Protein AF-A0A2E7ZW14-F1 (afdb_monomer_lite)

Structure (mmCIF, N/CA/C/O backbone):
data_AF-A0A2E7ZW14-F1
#
_entry.id   AF-A0A2E7ZW14-F1
#
loop_
_atom_site.group_PDB
_atom_site.id
_atom_site.type_symbol
_atom_site.label_atom_id
_atom_site.label_alt_id
_atom_site.label_comp_id
_atom_site.label_asym_id
_atom_site.label_entity_id
_atom_site.label_seq_id
_atom_site.pdbx_PDB_ins_code
_atom_site.Cartn_x
_atom_site.Cartn_y
_atom_site.Cartn_z
_atom_site.occupancy
_atom_site.B_iso_or_equiv
_atom_site.auth_seq_id
_atom_site.auth_comp_id
_atom_site.auth_asym_id
_atom_site.auth_atom_id
_atom_site.pdbx_PDB_model_num
ATOM 1 N N . MET A 1 1 ? -7.828 -1.174 16.925 1.00 95.94 1 MET A N 1
ATOM 2 C CA . MET A 1 1 ? -8.216 -1.015 15.511 1.00 95.94 1 MET A CA 1
ATOM 3 C C . MET A 1 1 ? -7.460 -2.059 14.719 1.00 95.94 1 MET A C 1
ATOM 5 O O . MET A 1 1 ? -6.343 -2.365 15.112 1.00 95.94 1 MET A O 1
ATOM 9 N N . LYS A 1 2 ? -8.050 -2.651 13.684 1.00 98.44 2 LYS A N 1
ATOM 10 C CA . LYS A 1 2 ? -7.385 -3.661 12.851 1.00 98.44 2 LYS A CA 1
ATOM 11 C C . LYS A 1 2 ? -7.611 -3.393 11.379 1.00 98.44 2 LYS A C 1
ATOM 13 O O . LYS A 1 2 ? -8.727 -3.047 11.006 1.00 98.44 2 LYS A O 1
ATOM 18 N N . VAL A 1 3 ? -6.589 -3.611 10.558 1.00 98.62 3 VAL A N 1
ATOM 19 C CA . VAL A 1 3 ? -6.728 -3.631 9.097 1.00 98.62 3 VAL A CA 1
ATOM 20 C C . VAL A 1 3 ? -7.591 -4.823 8.690 1.00 98.62 3 VAL A C 1
ATOM 22 O O . VAL A 1 3 ? -7.335 -5.951 9.114 1.00 98.62 3 VAL A O 1
ATOM 25 N N . THR A 1 4 ? -8.605 -4.580 7.870 1.00 98.69 4 THR A N 1
ATOM 26 C CA . THR A 1 4 ? -9.520 -5.606 7.350 1.00 98.69 4 THR A CA 1
ATOM 27 C C . THR A 1 4 ? -9.253 -5.909 5.885 1.00 98.69 4 THR A C 1
ATOM 29 O O . THR A 1 4 ? -9.256 -7.076 5.502 1.00 98.69 4 THR A O 1
ATOM 32 N N . THR A 1 5 ? -8.960 -4.878 5.092 1.00 98.56 5 THR A N 1
ATOM 33 C CA . THR A 1 5 ? -8.762 -5.002 3.647 1.00 98.56 5 THR A CA 1
ATOM 34 C C . THR A 1 5 ? -7.654 -4.065 3.183 1.00 98.56 5 THR A C 1
ATOM 36 O O . THR A 1 5 ? -7.562 -2.927 3.643 1.00 98.56 5 THR A O 1
ATOM 39 N N . VAL A 1 6 ? -6.845 -4.529 2.231 1.00 98.50 6 VAL A N 1
ATOM 40 C CA . VAL A 1 6 ? -5.913 -3.706 1.452 1.00 98.50 6 VAL A CA 1
ATOM 41 C C . VAL A 1 6 ? -6.257 -3.924 -0.017 1.00 98.50 6 VAL A C 1
ATOM 43 O O . VAL A 1 6 ? -6.313 -5.061 -0.476 1.00 98.50 6 VAL A O 1
ATOM 46 N N . THR A 1 7 ? -6.569 -2.867 -0.761 1.00 97.56 7 THR A N 1
ATOM 47 C CA . THR A 1 7 ? -7.004 -2.976 -2.163 1.00 97.56 7 THR A CA 1
ATOM 48 C C . THR A 1 7 ? -6.304 -1.943 -3.022 1.00 97.56 7 THR A C 1
ATOM 50 O O . THR A 1 7 ? -6.275 -0.764 -2.679 1.00 97.56 7 THR A O 1
ATOM 53 N N . THR A 1 8 ? -5.793 -2.360 -4.179 1.00 95.69 8 THR A N 1
ATOM 54 C CA . THR A 1 8 ? -5.298 -1.423 -5.188 1.00 95.69 8 THR A CA 1
ATOM 55 C C . THR A 1 8 ? -6.440 -0.962 -6.090 1.00 95.69 8 THR A C 1
ATOM 57 O O . THR A 1 8 ? -7.072 -1.769 -6.771 1.00 95.69 8 THR A O 1
ATOM 60 N N . LEU A 1 9 ? -6.683 0.343 -6.117 1.00 94.31 9 LEU A N 1
ATOM 61 C CA . LEU A 1 9 ? -7.639 1.008 -6.996 1.00 94.31 9 LEU A CA 1
ATOM 62 C C . LEU A 1 9 ? -6.892 1.623 -8.181 1.00 94.31 9 LEU A C 1
ATOM 64 O O . LEU A 1 9 ? -5.800 2.160 -8.013 1.00 94.31 9 LEU A O 1
ATOM 68 N N . SER A 1 10 ? -7.489 1.576 -9.368 1.00 90.69 10 SER A N 1
ATOM 69 C CA . SER A 1 10 ? -6.931 2.194 -10.575 1.00 90.69 10 SER A CA 1
ATOM 70 C C . SER A 1 10 ? -7.917 3.210 -11.139 1.00 90.69 10 SER A C 1
ATOM 72 O O . SER A 1 10 ? -9.102 2.913 -11.282 1.00 90.69 10 SER A O 1
ATOM 74 N N . ALA A 1 11 ? -7.415 4.400 -11.457 1.00 90.19 11 ALA A N 1
ATOM 75 C CA . ALA A 1 11 ? -8.152 5.501 -12.060 1.00 90.19 11 ALA A CA 1
ATOM 76 C C . ALA A 1 11 ? -7.336 6.048 -13.238 1.00 90.19 11 ALA A C 1
ATOM 78 O O . ALA A 1 11 ? -6.435 6.870 -13.060 1.00 90.19 11 ALA A O 1
ATOM 79 N N . ASP A 1 12 ? -7.646 5.563 -14.444 1.00 87.06 12 ASP A N 1
ATOM 80 C CA . ASP A 1 12 ? -6.850 5.819 -15.651 1.00 87.06 12 ASP A CA 1
ATOM 81 C C . ASP A 1 12 ? -5.369 5.437 -15.425 1.00 87.06 12 ASP A C 1
ATOM 83 O O . ASP A 1 12 ? -5.076 4.277 -15.134 1.00 87.06 12 ASP A O 1
ATOM 87 N N . ARG A 1 13 ? -4.437 6.393 -15.509 1.00 84.75 13 ARG A N 1
ATOM 88 C CA . ARG A 1 13 ? -2.999 6.179 -15.268 1.00 84.75 13 ARG A CA 1
ATOM 89 C C . ARG A 1 13 ? -2.581 6.233 -13.798 1.00 84.75 13 ARG A C 1
ATOM 91 O O . ARG A 1 13 ? -1.427 5.938 -13.492 1.00 84.75 13 ARG A O 1
ATOM 98 N N . PHE A 1 14 ? -3.476 6.654 -12.906 1.00 88.75 14 PHE A N 1
ATOM 99 C CA . PHE A 1 14 ? -3.194 6.768 -11.478 1.00 88.75 14 PHE A CA 1
ATOM 100 C C . PHE A 1 14 ? -3.637 5.512 -10.743 1.00 88.75 14 PHE A C 1
ATOM 102 O O . PHE A 1 14 ? -4.643 4.885 -11.081 1.00 88.75 14 PHE A O 1
ATOM 109 N N . ASN A 1 15 ? -2.883 5.149 -9.713 1.00 92.88 15 ASN A N 1
ATOM 110 C CA . ASN A 1 15 ? -3.174 3.990 -8.890 1.00 92.88 15 ASN A CA 1
ATOM 111 C C . ASN A 1 15 ? -3.092 4.387 -7.423 1.00 92.88 15 ASN A C 1
ATOM 113 O O . ASN A 1 15 ? -2.289 5.237 -7.048 1.00 92.88 15 ASN A O 1
ATOM 117 N N . TYR A 1 16 ? -3.922 3.761 -6.602 1.00 95.81 16 TYR A N 1
ATOM 118 C CA . TYR A 1 16 ? -4.038 4.057 -5.182 1.00 95.81 16 TYR A CA 1
ATOM 119 C C . TYR A 1 16 ? -4.108 2.760 -4.390 1.00 95.81 16 TYR A C 1
ATOM 121 O O . TYR A 1 16 ? -4.622 1.756 -4.883 1.00 95.81 16 TYR A O 1
ATOM 129 N N . VAL A 1 17 ? -3.636 2.782 -3.153 1.00 98.00 17 VAL A N 1
ATOM 130 C CA . VAL A 1 17 ? -3.846 1.720 -2.173 1.00 98.00 17 VAL A CA 1
ATOM 131 C C . VAL A 1 17 ? -4.859 2.225 -1.166 1.00 98.00 17 VAL A C 1
ATOM 133 O O . VAL A 1 17 ? -4.645 3.245 -0.523 1.00 98.00 17 VAL A O 1
ATOM 136 N N . LYS A 1 18 ? -5.976 1.513 -1.043 1.00 98.31 18 LYS A N 1
ATOM 137 C CA . LYS A 1 18 ? -6.997 1.755 -0.029 1.00 98.31 18 LYS A CA 1
ATOM 138 C C . LYS A 1 18 ? -6.833 0.730 1.088 1.00 98.31 18 LYS A C 1
ATOM 140 O O . LYS A 1 18 ? -6.854 -0.471 0.812 1.00 98.31 18 LYS A O 1
ATOM 145 N N . ILE A 1 19 ? -6.709 1.202 2.325 1.00 98.56 19 ILE A N 1
ATOM 146 C CA . ILE A 1 19 ? -6.631 0.375 3.534 1.00 98.56 19 ILE A CA 1
ATOM 147 C C . ILE A 1 19 ? -7.881 0.632 4.371 1.00 98.56 19 ILE A C 1
ATOM 149 O O . ILE A 1 19 ? -8.152 1.770 4.744 1.00 98.56 19 ILE A O 1
ATOM 153 N N . GLU A 1 20 ? -8.637 -0.417 4.675 1.00 98.62 20 GLU A N 1
ATOM 154 C CA . GLU A 1 20 ? -9.860 -0.345 5.480 1.00 98.62 20 GLU A CA 1
ATOM 155 C C . GLU A 1 20 ? -9.633 -0.989 6.848 1.00 98.62 20 GLU A C 1
ATOM 157 O O . GLU A 1 20 ? -8.809 -1.896 6.996 1.00 98.62 20 GLU A O 1
ATOM 162 N N . THR A 1 21 ? -10.361 -0.510 7.859 1.00 98.75 21 THR A N 1
ATOM 163 C CA . THR A 1 21 ? -10.247 -0.999 9.237 1.00 98.75 21 THR A CA 1
ATOM 164 C C . THR A 1 21 ? -11.571 -1.502 9.801 1.00 98.75 21 THR A C 1
ATOM 166 O O . THR A 1 21 ? -12.652 -1.154 9.327 1.00 98.75 21 THR A O 1
ATOM 169 N N . ASP A 1 22 ? -11.489 -2.279 10.881 1.00 98.56 22 ASP A N 1
ATOM 170 C CA . ASP A 1 22 ? -12.640 -2.782 11.640 1.00 98.56 22 ASP A CA 1
ATOM 171 C C . ASP A 1 22 ? -13.469 -1.684 12.333 1.00 98.56 22 ASP A C 1
ATOM 173 O O . ASP A 1 22 ? -14.583 -1.947 12.777 1.00 98.56 22 ASP A O 1
ATOM 177 N N . GLN A 1 23 ? -12.953 -0.453 12.400 1.00 98.38 23 GLN A N 1
ATOM 178 C CA . GLN A 1 23 ? -13.657 0.726 12.915 1.00 98.38 23 GLN A CA 1
ATOM 179 C C . GLN A 1 23 ? -14.295 1.580 11.804 1.00 98.38 23 GLN A C 1
ATOM 181 O O . GLN A 1 23 ? -14.801 2.664 12.082 1.00 98.38 23 GLN A O 1
ATOM 186 N N . GLY A 1 24 ? -14.245 1.142 10.541 1.00 97.75 24 GLY A N 1
ATOM 187 C CA . GLY A 1 24 ? -14.771 1.906 9.403 1.00 97.75 24 GLY A CA 1
ATOM 188 C C . GLY A 1 24 ? -13.894 3.086 8.963 1.00 97.75 24 GLY A C 1
ATOM 189 O O . GLY A 1 24 ? -14.307 3.869 8.110 1.00 97.75 24 GLY A O 1
ATOM 190 N N . ILE A 1 25 ? -12.680 3.221 9.511 1.00 98.31 25 ILE A N 1
ATOM 191 C CA . ILE A 1 25 ? -11.693 4.218 9.074 1.00 98.31 25 ILE A CA 1
ATOM 192 C C . ILE A 1 25 ? -10.975 3.689 7.834 1.00 98.31 25 ILE A C 1
ATOM 194 O O . ILE A 1 25 ? -10.605 2.512 7.791 1.00 98.31 25 ILE A O 1
ATOM 198 N N . THR A 1 26 ? -10.775 4.566 6.849 1.00 98.31 26 THR A N 1
ATOM 199 C CA . THR A 1 26 ? -10.108 4.258 5.581 1.00 98.31 26 THR A CA 1
ATOM 200 C C . THR A 1 26 ? -8.918 5.189 5.368 1.00 98.31 26 THR A C 1
ATOM 202 O O . THR A 1 26 ? -9.070 6.403 5.486 1.00 98.31 26 THR A O 1
ATOM 205 N N . GLY A 1 27 ? -7.761 4.620 5.032 1.00 97.81 27 GLY A N 1
ATOM 206 C CA . GLY A 1 27 ? -6.584 5.339 4.541 1.00 97.81 27 GLY A CA 1
ATOM 207 C C . GLY A 1 27 ? -6.414 5.139 3.035 1.00 97.81 27 GLY A C 1
ATOM 208 O O . GLY A 1 27 ? -6.818 4.100 2.500 1.00 97.81 27 GLY A O 1
ATOM 209 N N . VAL A 1 28 ? -5.854 6.136 2.348 1.00 98.19 28 VAL A N 1
ATOM 210 C CA . VAL A 1 28 ? -5.581 6.072 0.908 1.00 98.19 28 VAL A CA 1
ATOM 211 C C . VAL A 1 28 ? -4.214 6.678 0.612 1.00 98.19 28 VAL A C 1
ATOM 213 O O . VAL A 1 28 ? -4.023 7.870 0.835 1.00 98.19 28 VAL A O 1
ATOM 216 N N . GLY A 1 29 ? -3.328 5.879 0.020 1.00 97.62 29 GLY A N 1
ATOM 217 C CA . GLY A 1 29 ? -2.027 6.323 -0.478 1.00 97.62 29 GLY A CA 1
ATOM 218 C C . GLY A 1 29 ? -1.893 6.140 -1.990 1.00 97.62 29 GLY A C 1
ATOM 219 O O . GLY A 1 29 ? -2.549 5.290 -2.597 1.00 97.62 29 GLY A O 1
ATOM 220 N N . GLU A 1 30 ? -1.064 6.960 -2.633 1.00 95.62 30 GLU A N 1
ATOM 221 C CA . GLU A 1 30 ? -0.807 6.875 -4.076 1.00 95.62 30 GLU A CA 1
ATOM 222 C C . GLU A 1 30 ? 0.237 5.794 -4.393 1.00 95.62 30 GLU A C 1
ATOM 224 O O . GLU A 1 30 ? 1.301 5.734 -3.780 1.00 95.62 30 GLU A O 1
ATOM 229 N N . LEU A 1 31 ? -0.046 4.962 -5.397 1.00 94.69 31 LEU A N 1
ATOM 230 C CA . LEU A 1 31 ? 0.840 3.908 -5.881 1.00 94.69 31 LEU A CA 1
ATOM 231 C C . LEU A 1 31 ? 1.481 4.307 -7.212 1.00 94.69 31 LEU A C 1
ATOM 233 O O . LEU A 1 31 ? 0.883 4.158 -8.282 1.00 94.69 31 LEU A O 1
ATOM 237 N N . HIS A 1 32 ? 2.736 4.747 -7.161 1.00 91.50 32 HIS A N 1
ATOM 238 C CA . HIS A 1 32 ? 3.509 5.004 -8.371 1.00 91.50 32 HIS A CA 1
ATOM 239 C C . HIS A 1 32 ? 3.805 3.677 -9.108 1.00 91.50 32 HIS A C 1
ATOM 241 O O . HIS A 1 32 ? 4.287 2.712 -8.516 1.00 91.50 32 HIS A O 1
ATOM 247 N N . PRO A 1 33 ? 3.609 3.581 -10.432 1.00 86.44 33 PRO A N 1
ATOM 248 C CA . PRO A 1 33 ? 3.846 2.348 -11.186 1.00 86.44 33 PRO A CA 1
ATOM 249 C C . PRO A 1 33 ? 5.336 1.982 -11.350 1.00 86.44 33 PRO A C 1
ATOM 251 O O . PRO A 1 33 ? 5.630 1.125 -12.162 1.00 86.44 33 PRO A O 1
ATOM 254 N N . ALA A 1 34 ? 6.251 2.610 -10.597 1.00 83.50 34 ALA A N 1
ATOM 255 C CA . ALA A 1 34 ? 7.722 2.540 -10.639 1.00 83.50 34 ALA A CA 1
ATOM 256 C C . ALA A 1 34 ? 8.377 2.008 -11.939 1.00 83.50 34 ALA A C 1
ATOM 258 O O . ALA A 1 34 ? 8.892 2.807 -12.719 1.00 83.50 34 ALA A O 1
ATOM 259 N N . SER A 1 35 ? 8.389 0.690 -12.167 1.00 78.94 35 SER A N 1
ATOM 260 C CA . SER A 1 35 ? 8.949 0.033 -13.365 1.00 78.94 35 SER A CA 1
ATOM 261 C C . SER A 1 35 ? 8.101 0.148 -14.642 1.00 78.94 35 SER A C 1
ATOM 263 O O . SER A 1 35 ? 8.602 -0.035 -15.750 1.00 78.94 35 SER A O 1
ATOM 265 N N . GLY A 1 36 ? 6.815 0.455 -14.520 1.00 66.31 36 GLY A N 1
ATOM 266 C CA . GLY A 1 36 ? 5.863 0.596 -15.610 1.00 66.31 36 GLY A CA 1
ATOM 267 C C . GLY A 1 36 ? 5.873 2.005 -16.185 1.00 66.31 36 GLY A C 1
ATOM 268 O O . GLY A 1 36 ? 4.986 2.803 -15.889 1.00 66.31 36 GLY A O 1
ATOM 269 N N . THR A 1 37 ? 6.824 2.307 -17.072 1.00 60.12 37 THR A N 1
ATOM 270 C CA . THR A 1 37 ? 6.901 3.582 -17.822 1.00 60.12 37 THR A CA 1
ATOM 271 C C . THR A 1 37 ? 5.601 3.921 -18.588 1.00 60.12 37 THR A C 1
ATOM 273 O O . THR A 1 37 ? 5.408 5.061 -18.993 1.00 60.12 37 THR A O 1
ATOM 276 N N . GLY A 1 38 ? 4.683 2.954 -18.755 1.00 61.41 38 GLY A N 1
ATOM 277 C CA . GLY A 1 38 ? 3.348 3.108 -19.354 1.00 61.41 38 GLY A CA 1
ATOM 278 C C . GLY A 1 38 ? 2.164 3.147 -18.372 1.00 61.41 38 GLY A C 1
ATOM 279 O O . GLY A 1 38 ? 1.040 2.885 -18.787 1.00 61.41 38 GLY A O 1
ATOM 280 N N . GLY A 1 39 ? 2.376 3.403 -17.077 1.00 62.97 39 GLY A N 1
ATOM 281 C CA . GLY A 1 39 ? 1.282 3.570 -16.104 1.00 62.97 39 GLY A CA 1
ATOM 282 C C . GLY A 1 39 ? 0.696 2.272 -15.531 1.00 62.97 39 GLY A C 1
ATOM 283 O O . GLY A 1 39 ? -0.181 2.320 -14.673 1.00 62.97 39 GLY A O 1
ATOM 284 N N . THR A 1 40 ? 1.175 1.103 -15.972 1.00 74.00 40 THR A N 1
ATOM 285 C CA . THR A 1 40 ? 0.687 -0.197 -15.486 1.00 74.00 40 THR A CA 1
ATOM 286 C C . THR A 1 40 ? 1.403 -0.582 -14.185 1.00 74.00 40 THR A C 1
ATOM 288 O O . THR A 1 40 ? 2.601 -0.861 -14.224 1.00 74.00 40 THR A O 1
ATOM 291 N N . PRO A 1 41 ? 0.713 -0.659 -13.032 1.00 82.62 41 PRO A N 1
ATOM 292 C CA . PRO A 1 41 ? 1.343 -0.890 -11.733 1.00 82.62 41 PRO A CA 1
ATOM 293 C C . PRO A 1 41 ? 1.519 -2.389 -11.441 1.00 82.62 41 PRO A C 1
ATOM 295 O O . PRO A 1 41 ? 1.317 -2.802 -10.306 1.00 82.62 41 PRO A O 1
ATOM 298 N N . PHE A 1 42 ? 1.826 -3.232 -12.432 1.00 89.00 42 PHE A N 1
ATOM 299 C CA . PHE A 1 42 ? 1.794 -4.691 -12.242 1.00 89.00 42 PHE A CA 1
ATOM 300 C C . PHE A 1 42 ? 2.730 -5.146 -11.111 1.00 89.00 42 PHE A C 1
ATOM 302 O O . PHE A 1 42 ? 2.297 -5.822 -10.180 1.00 89.00 42 PHE A O 1
ATOM 309 N N . VAL A 1 43 ? 3.994 -4.714 -11.156 1.00 91.50 43 VAL A N 1
ATOM 310 C CA . VAL A 1 43 ? 4.993 -5.088 -10.145 1.00 91.50 43 VAL A CA 1
ATOM 311 C C . VAL A 1 43 ? 4.726 -4.397 -8.797 1.00 91.50 43 VAL A C 1
ATOM 313 O O . VAL A 1 43 ? 4.692 -5.100 -7.786 1.00 91.50 43 VAL A O 1
ATOM 316 N N . PRO A 1 44 ? 4.446 -3.076 -8.728 1.00 93.12 44 PRO A N 1
ATOM 317 C CA . PRO A 1 44 ? 4.096 -2.436 -7.458 1.00 93.12 44 PRO A CA 1
ATOM 318 C C . PRO A 1 44 ? 2.828 -3.008 -6.813 1.00 93.12 44 PRO A C 1
ATOM 320 O O . PRO A 1 44 ? 2.788 -3.166 -5.597 1.00 93.12 44 PRO A O 1
ATOM 323 N N . ARG A 1 45 ? 1.807 -3.377 -7.601 1.00 94.19 45 ARG A N 1
ATOM 324 C CA . ARG A 1 45 ? 0.583 -4.020 -7.093 1.00 94.19 45 ARG A CA 1
ATOM 325 C C . ARG A 1 45 ? 0.892 -5.364 -6.440 1.00 94.19 45 ARG A C 1
ATOM 327 O O . ARG A 1 45 ? 0.419 -5.602 -5.335 1.00 94.19 45 ARG A O 1
ATOM 334 N N . ALA A 1 46 ? 1.729 -6.195 -7.062 1.00 94.12 46 ALA A N 1
ATOM 335 C CA . ALA A 1 46 ? 2.177 -7.445 -6.447 1.00 94.12 46 ALA A CA 1
ATOM 336 C C . ALA A 1 46 ? 2.926 -7.194 -5.122 1.00 94.12 46 ALA A C 1
ATOM 338 O O . ALA A 1 46 ? 2.770 -7.945 -4.162 1.00 94.12 46 ALA A O 1
ATOM 339 N N . GLY A 1 47 ? 3.691 -6.099 -5.035 1.00 94.88 47 GLY A N 1
ATOM 340 C CA . GLY A 1 47 ? 4.311 -5.658 -3.784 1.00 94.88 47 GLY A CA 1
ATOM 341 C C . GLY A 1 47 ? 3.293 -5.289 -2.698 1.00 94.88 47 GLY A C 1
ATOM 342 O O . GLY A 1 47 ? 3.473 -5.664 -1.541 1.00 94.88 47 GLY A O 1
ATOM 343 N N . VAL A 1 48 ? 2.205 -4.602 -3.062 1.00 96.94 48 VAL A N 1
ATOM 344 C CA . VAL A 1 48 ? 1.101 -4.281 -2.139 1.00 96.94 48 VAL A CA 1
ATOM 345 C C . VAL A 1 48 ? 0.404 -5.555 -1.659 1.00 96.94 48 VAL A C 1
ATOM 347 O O . VAL A 1 48 ? 0.170 -5.698 -0.461 1.00 96.94 48 VAL A O 1
ATOM 350 N N . GLU A 1 49 ? 0.117 -6.492 -2.564 1.00 96.19 49 GLU A N 1
ATOM 351 C CA . GLU A 1 49 ? -0.488 -7.789 -2.234 1.00 96.19 49 GLU A CA 1
ATOM 352 C C . GLU A 1 49 ? 0.395 -8.578 -1.257 1.00 96.19 49 GLU A C 1
ATOM 354 O O . GLU A 1 49 ? -0.086 -9.003 -0.207 1.00 96.19 49 GLU A O 1
ATOM 359 N N . TYR A 1 50 ? 1.701 -8.662 -1.516 1.00 95.25 50 TYR A N 1
ATOM 360 C CA . TYR A 1 50 ? 2.656 -9.308 -0.610 1.00 95.25 50 TYR A CA 1
ATOM 361 C C . TYR A 1 50 ? 2.673 -8.668 0.788 1.00 95.25 50 TYR A C 1
ATOM 363 O O . TYR A 1 50 ? 2.654 -9.357 1.807 1.00 95.25 50 TYR A O 1
ATOM 371 N N . CYS A 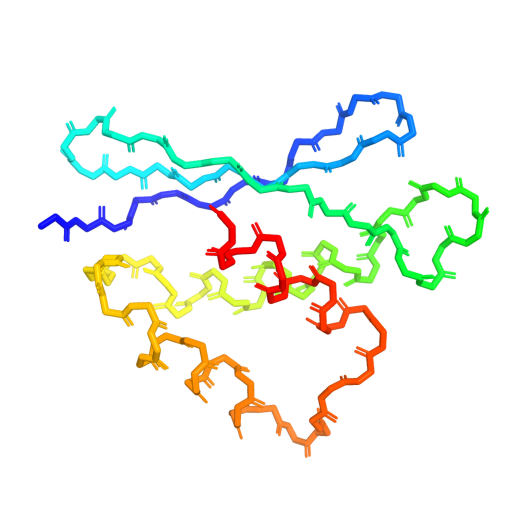1 51 ? 2.673 -7.335 0.862 1.00 96.75 51 CYS A N 1
ATOM 372 C CA . CYS A 1 51 ? 2.604 -6.614 2.133 1.00 96.75 51 CYS A CA 1
ATOM 373 C C . CYS A 1 51 ? 1.261 -6.825 2.859 1.00 96.75 51 CYS A C 1
ATOM 375 O O . CYS A 1 51 ? 1.223 -6.866 4.094 1.00 96.75 51 CYS A O 1
ATOM 377 N N . SER A 1 52 ? 0.164 -6.988 2.112 1.00 97.38 52 SER A N 1
ATOM 378 C CA . SER A 1 52 ? -1.177 -7.172 2.674 1.00 97.38 52 SER A CA 1
ATOM 379 C C . SER A 1 52 ? -1.320 -8.462 3.483 1.00 97.38 52 SER A C 1
ATOM 381 O O . SER A 1 52 ? -2.003 -8.449 4.508 1.00 97.38 52 SER A O 1
ATOM 383 N N . GLU A 1 53 ? -0.605 -9.531 3.105 1.00 96.44 53 GLU A N 1
ATOM 384 C CA . GLU A 1 53 ? -0.584 -10.804 3.841 1.00 96.44 53 GLU A CA 1
ATOM 385 C C . GLU A 1 53 ? -0.170 -10.621 5.307 1.00 96.44 53 GLU A C 1
ATOM 387 O O . GLU A 1 53 ? -0.642 -11.332 6.194 1.00 96.44 53 GLU A O 1
ATOM 392 N N . TYR A 1 54 ? 0.714 -9.654 5.568 1.00 97.31 54 TYR A N 1
ATOM 393 C CA . TYR A 1 54 ? 1.146 -9.307 6.914 1.00 97.31 54 TYR A CA 1
ATOM 394 C C . TYR A 1 54 ? 0.209 -8.303 7.596 1.00 97.31 54 TYR A C 1
ATOM 396 O O . TYR A 1 54 ? -0.061 -8.450 8.790 1.00 97.31 54 TYR A O 1
ATOM 404 N N . LEU A 1 55 ? -0.241 -7.272 6.871 1.00 98.06 55 LEU A N 1
ATOM 405 C CA . LEU A 1 55 ? -0.988 -6.145 7.440 1.00 98.06 55 LEU A CA 1
ATOM 406 C C . LEU A 1 55 ? -2.395 -6.517 7.899 1.00 98.06 55 LEU A C 1
ATOM 408 O O . LEU A 1 55 ? -2.864 -5.962 8.892 1.00 98.06 55 LEU A O 1
ATOM 412 N N . ILE A 1 56 ? -3.075 -7.434 7.206 1.00 98.56 56 ILE A N 1
ATOM 413 C CA . ILE A 1 56 ? -4.439 -7.830 7.568 1.00 98.56 56 ILE A CA 1
ATOM 414 C C 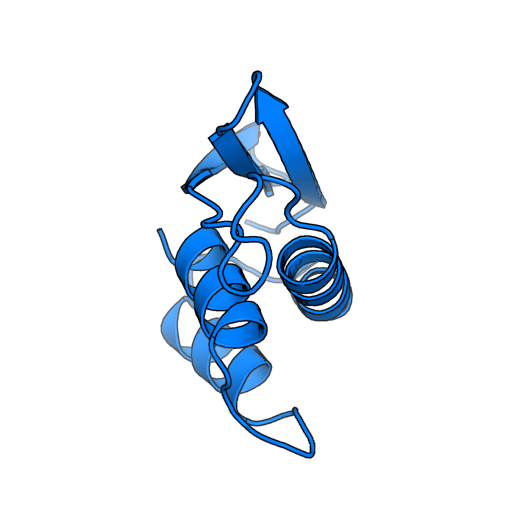. ILE A 1 56 ? -4.457 -8.380 9.004 1.00 98.56 56 ILE A C 1
ATOM 416 O O . ILE A 1 56 ? -3.679 -9.252 9.385 1.00 98.56 56 ILE A O 1
ATOM 420 N N . GLY A 1 57 ? -5.356 -7.840 9.827 1.00 98.50 57 GLY A N 1
ATOM 421 C CA . GLY A 1 57 ? -5.490 -8.168 11.245 1.00 98.50 57 GLY A CA 1
AT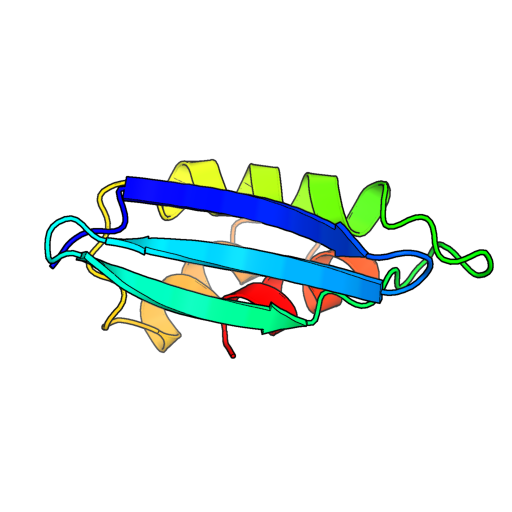OM 422 C C . GLY A 1 57 ? -4.537 -7.421 12.187 1.00 98.50 57 GLY A C 1
ATOM 423 O O . GLY A 1 57 ? -4.699 -7.547 13.405 1.00 98.50 57 GLY A O 1
ATOM 424 N N . GLN A 1 58 ? -3.587 -6.633 11.668 1.00 98.56 58 GLN A N 1
ATOM 425 C CA . GLN A 1 58 ? -2.682 -5.802 12.471 1.00 98.56 58 GLN A CA 1
ATOM 426 C C . GLN A 1 58 ? -3.322 -4.471 12.865 1.00 98.56 58 GLN A C 1
ATOM 428 O O . GLN A 1 58 ? -4.211 -3.974 12.176 1.00 98.56 58 GLN A O 1
ATOM 433 N N . ASP A 1 59 ? -2.837 -3.879 13.959 1.00 98.31 59 ASP A N 1
ATOM 434 C CA . ASP A 1 59 ? -3.213 -2.525 14.371 1.00 98.31 59 ASP A CA 1
ATOM 435 C C . ASP A 1 59 ? -2.399 -1.468 13.610 1.00 98.31 59 ASP A C 1
ATOM 437 O O . ASP A 1 59 ? -1.221 -1.299 13.942 1.00 98.31 59 ASP A O 1
ATOM 441 N N . PRO A 1 60 ? -3.007 -0.735 12.652 1.00 97.88 60 PRO A N 1
ATOM 442 C CA . PRO A 1 60 ? -2.289 0.098 11.683 1.00 97.88 60 PRO A CA 1
ATOM 443 C C . PRO A 1 60 ? -1.543 1.284 12.305 1.00 97.88 60 PRO A C 1
ATOM 445 O O . PRO A 1 60 ? -0.696 1.879 11.647 1.00 97.88 60 PRO A O 1
ATOM 448 N N . LEU A 1 61 ? -1.811 1.629 13.571 1.00 97.38 61 LEU A N 1
ATOM 449 C CA . LEU A 1 61 ? -1.140 2.745 14.246 1.00 97.38 61 LEU A CA 1
ATOM 450 C C . LEU A 1 61 ? 0.337 2.464 14.571 1.00 97.38 61 LEU A C 1
ATOM 452 O O . LEU A 1 61 ? 1.070 3.381 14.936 1.00 97.38 61 LEU A O 1
ATOM 456 N N . HIS A 1 62 ? 0.812 1.227 14.404 1.00 97.81 62 HIS A N 1
ATOM 457 C CA . HIS A 1 62 ? 2.222 0.875 14.580 1.00 97.81 62 HIS A CA 1
ATOM 458 C C . HIS A 1 62 ? 3.025 1.041 13.276 1.00 97.81 62 HIS A C 1
ATOM 460 O O . HIS A 1 62 ? 3.752 0.126 12.883 1.00 97.81 62 HIS A O 1
ATOM 466 N N . ILE A 1 63 ? 2.907 2.201 12.620 1.00 97.44 63 ILE A N 1
ATOM 467 C CA . ILE A 1 63 ? 3.427 2.485 11.265 1.00 97.44 63 ILE A CA 1
ATOM 468 C C . ILE A 1 63 ? 4.879 2.012 11.097 1.00 97.44 63 ILE A C 1
ATOM 470 O O . ILE A 1 63 ? 5.153 1.125 10.292 1.00 97.44 63 ILE A O 1
ATOM 474 N N . GLU A 1 64 ? 5.795 2.482 11.947 1.00 98.25 64 GLU A N 1
ATOM 475 C CA . GLU A 1 64 ? 7.219 2.118 11.876 1.00 98.25 64 GLU A CA 1
ATOM 476 C C . GLU A 1 64 ? 7.474 0.615 12.034 1.00 98.25 64 GLU A C 1
ATOM 478 O O . GLU A 1 64 ? 8.326 0.028 11.365 1.00 98.25 64 GLU A O 1
ATOM 483 N N . ARG A 1 65 ? 6.714 -0.058 12.904 1.00 98.00 65 ARG A N 1
ATOM 484 C CA . ARG A 1 65 ? 6.833 -1.511 13.077 1.00 98.00 65 ARG A CA 1
ATOM 485 C C . ARG A 1 65 ? 6.427 -2.231 11.797 1.00 98.00 65 ARG A C 1
ATOM 487 O O . ARG A 1 65 ? 7.097 -3.190 11.406 1.00 98.00 65 ARG A O 1
ATOM 494 N N . HIS A 1 66 ? 5.340 -1.792 11.170 1.00 98.06 66 HIS A N 1
ATOM 495 C CA . HIS A 1 66 ? 4.871 -2.373 9.922 1.00 98.06 66 HIS A CA 1
ATOM 496 C C . HIS A 1 66 ? 5.855 -2.113 8.793 1.00 98.06 66 HIS A C 1
ATOM 498 O O . HIS A 1 66 ? 6.245 -3.058 8.107 1.00 98.06 66 HIS A O 1
ATOM 504 N N . TRP A 1 67 ? 6.332 -0.877 8.667 1.00 97.50 67 TRP A N 1
ATOM 505 C CA . TRP A 1 67 ? 7.316 -0.491 7.668 1.00 97.50 67 TRP A CA 1
ATOM 506 C C . TRP A 1 67 ? 8.583 -1.345 7.773 1.00 97.50 67 TRP A C 1
ATOM 508 O O . TRP A 1 67 ? 9.001 -1.979 6.802 1.00 97.50 67 TRP A O 1
ATOM 518 N N . GLN A 1 68 ? 9.152 -1.475 8.979 1.00 96.75 68 GLN A N 1
ATOM 519 C CA . GLN A 1 68 ? 10.343 -2.301 9.203 1.00 96.75 68 GLN A CA 1
ATOM 520 C C . GLN A 1 68 ? 10.086 -3.784 8.903 1.00 96.75 68 GLN A C 1
ATOM 522 O O . GLN A 1 68 ? 10.967 -4.447 8.349 1.00 96.75 68 GLN A O 1
ATOM 527 N N . HIS A 1 69 ? 8.904 -4.315 9.239 1.00 96.00 69 HIS A N 1
ATOM 528 C CA . HIS A 1 69 ? 8.536 -5.692 8.903 1.00 96.00 69 HIS A CA 1
ATOM 529 C C . HIS A 1 69 ? 8.499 -5.899 7.386 1.00 96.00 69 HIS A C 1
ATOM 531 O O . HIS A 1 69 ? 9.185 -6.781 6.868 1.00 96.00 69 HIS A O 1
ATOM 537 N N . MET A 1 70 ? 7.739 -5.063 6.676 1.00 96.00 70 MET A N 1
ATOM 538 C CA . MET A 1 70 ? 7.548 -5.165 5.230 1.00 96.00 70 MET A CA 1
ATOM 539 C C . MET A 1 70 ? 8.862 -4.975 4.472 1.00 96.00 70 MET A C 1
ATOM 541 O O . MET A 1 70 ? 9.144 -5.735 3.549 1.00 96.00 70 MET A O 1
ATOM 545 N N . PHE A 1 71 ? 9.705 -4.026 4.891 1.00 95.88 71 PHE A N 1
ATOM 546 C CA . PHE A 1 71 ? 10.978 -3.736 4.231 1.00 95.88 71 PHE A CA 1
ATOM 547 C C . PHE A 1 71 ? 12.040 -4.814 4.483 1.00 95.88 71 PHE A C 1
ATOM 549 O O . PHE A 1 71 ? 12.752 -5.234 3.569 1.00 95.88 71 PHE A O 1
ATOM 556 N N . ARG A 1 72 ? 12.195 -5.276 5.732 1.00 93.75 72 ARG A N 1
ATOM 557 C CA . ARG A 1 72 ? 13.332 -6.138 6.104 1.00 93.75 72 ARG A CA 1
ATOM 558 C C . ARG A 1 72 ? 13.110 -7.619 5.839 1.00 93.75 72 ARG A C 1
ATOM 560 O O . ARG A 1 72 ? 14.104 -8.347 5.780 1.00 93.75 72 ARG A O 1
ATOM 567 N N . ARG A 1 73 ? 11.855 -8.058 5.701 1.00 88.88 73 ARG A N 1
ATOM 568 C CA . ARG A 1 73 ? 11.479 -9.469 5.509 1.00 88.88 73 ARG A CA 1
ATOM 569 C C . ARG A 1 73 ? 11.458 -9.906 4.037 1.00 88.88 73 ARG A C 1
ATOM 571 O O . ARG A 1 73 ? 10.920 -10.958 3.712 1.00 88.88 73 ARG A O 1
ATOM 578 N N . GLN A 1 74 ? 12.053 -9.113 3.153 1.00 84.94 74 GLN A N 1
ATOM 579 C CA . GLN A 1 74 ? 12.293 -9.456 1.753 1.00 84.94 74 GLN A CA 1
ATOM 580 C C . GLN A 1 74 ? 13.723 -9.993 1.600 1.00 84.94 74 GLN A C 1
ATOM 582 O O . GLN A 1 74 ? 14.644 -9.482 2.243 1.00 84.94 74 GLN A O 1
ATOM 587 N N . LEU A 1 75 ? 13.916 -11.014 0.754 1.00 83.50 75 LEU A N 1
ATOM 588 C CA . LEU A 1 75 ? 15.247 -11.577 0.478 1.00 83.50 75 LEU A CA 1
ATOM 589 C C . LEU A 1 75 ? 16.162 -10.529 -0.174 1.00 83.50 75 LEU A C 1
ATOM 591 O O . LEU A 1 75 ? 17.290 -10.320 0.267 1.00 83.50 75 LEU A O 1
ATOM 595 N N . PHE A 1 76 ? 15.635 -9.835 -1.183 1.00 84.81 76 PHE A N 1
ATOM 596 C CA . PHE A 1 76 ? 16.244 -8.657 -1.789 1.00 84.81 76 PHE A CA 1
ATOM 597 C C . PHE A 1 76 ? 15.455 -7.437 -1.333 1.00 84.81 76 PHE A C 1
ATOM 599 O O . PHE A 1 76 ? 14.243 -7.384 -1.519 1.00 84.81 76 PHE A O 1
ATOM 606 N N . ARG A 1 77 ? 16.130 -6.492 -0.679 1.00 87.75 77 ARG A N 1
ATOM 607 C CA . ARG A 1 77 ? 15.472 -5.337 -0.062 1.00 87.75 77 ARG A CA 1
ATOM 608 C C . ARG A 1 77 ? 15.417 -4.163 -1.023 1.00 87.75 77 ARG A C 1
ATOM 610 O O . ARG A 1 77 ? 16.433 -3.798 -1.612 1.00 87.75 77 ARG A O 1
ATOM 617 N N . GLY A 1 78 ? 14.257 -3.519 -1.076 1.00 82.38 78 GLY A N 1
ATOM 618 C CA . GLY A 1 78 ? 14.053 -2.305 -1.856 1.00 82.38 78 GLY A CA 1
ATOM 619 C C . GLY A 1 78 ? 13.805 -2.598 -3.332 1.00 82.38 78 GLY A C 1
ATOM 620 O O . GLY A 1 78 ? 13.094 -3.537 -3.674 1.00 82.38 78 GLY A O 1
ATOM 621 N N . GLY A 1 79 ? 14.362 -1.760 -4.204 1.00 90.31 79 GLY A N 1
ATOM 622 C CA . GLY A 1 79 ? 13.948 -1.691 -5.605 1.00 90.31 79 GLY A CA 1
ATOM 623 C C . GLY A 1 79 ? 12.736 -0.776 -5.777 1.00 90.31 79 GLY A C 1
ATOM 624 O O . GLY A 1 79 ? 11.942 -0.589 -4.857 1.00 90.31 79 GLY A O 1
ATOM 625 N N . SER A 1 80 ? 12.621 -0.160 -6.949 1.00 91.69 80 SER A N 1
ATOM 626 C CA . SER A 1 80 ? 11.649 0.908 -7.199 1.00 91.69 80 SER A CA 1
ATOM 627 C C . SER A 1 80 ? 10.205 0.467 -6.957 1.00 91.69 80 SER A C 1
ATOM 629 O O . SER A 1 80 ? 9.432 1.218 -6.371 1.00 91.69 80 SER A O 1
ATOM 631 N N . ASP A 1 81 ? 9.850 -0.760 -7.342 1.00 92.19 81 ASP A N 1
ATOM 632 C CA . ASP A 1 81 ? 8.477 -1.256 -7.225 1.00 92.19 81 ASP A CA 1
ATOM 633 C C . ASP A 1 81 ? 8.083 -1.585 -5.789 1.00 92.19 81 ASP A C 1
ATOM 635 O O . ASP A 1 81 ? 7.029 -1.144 -5.333 1.00 92.19 81 ASP A O 1
ATOM 639 N N . MET A 1 82 ? 8.946 -2.287 -5.045 1.00 94.12 82 MET A N 1
ATOM 640 C CA . MET A 1 82 ? 8.683 -2.557 -3.629 1.00 94.12 82 MET A CA 1
ATOM 641 C C . MET A 1 82 ? 8.692 -1.268 -2.816 1.00 94.12 82 MET A C 1
ATOM 643 O O . MET A 1 82 ? 7.814 -1.078 -1.982 1.00 94.12 82 MET A O 1
ATOM 647 N N . MET A 1 83 ? 9.629 -0.352 -3.075 1.00 95.12 83 MET A N 1
ATOM 648 C CA . MET A 1 83 ? 9.639 0.944 -2.392 1.00 95.12 83 MET A CA 1
ATOM 649 C C . MET A 1 83 ? 8.385 1.758 -2.704 1.00 95.12 83 MET A C 1
ATOM 651 O O . MET A 1 83 ? 7.850 2.398 -1.803 1.00 95.12 83 MET A O 1
ATOM 655 N N . SER A 1 84 ? 7.876 1.693 -3.936 1.00 94.81 84 SER A N 1
ATOM 656 C CA . SER A 1 84 ? 6.609 2.335 -4.268 1.00 94.81 84 SER A CA 1
ATOM 657 C C . SER A 1 84 ? 5.419 1.693 -3.558 1.00 94.81 84 SER A C 1
ATOM 659 O O . SER A 1 84 ? 4.525 2.418 -3.132 1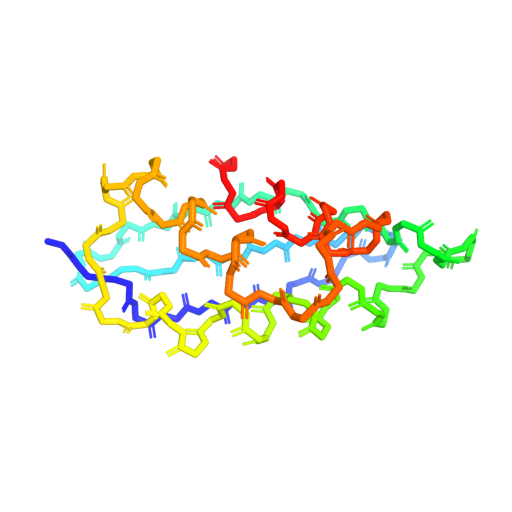.00 94.81 84 SER A O 1
ATOM 661 N N . ALA A 1 85 ? 5.386 0.365 -3.428 1.00 95.69 85 ALA A N 1
ATOM 662 C CA . ALA A 1 85 ? 4.336 -0.328 -2.687 1.00 95.69 85 ALA A CA 1
ATOM 663 C C . ALA A 1 85 ? 4.349 0.054 -1.200 1.00 95.69 85 ALA A C 1
ATOM 665 O O . ALA A 1 85 ? 3.302 0.355 -0.637 1.00 95.69 85 ALA A O 1
ATOM 666 N N . LEU A 1 86 ? 5.535 0.088 -0.578 1.00 96.75 86 LEU A N 1
ATOM 667 C CA . LEU A 1 86 ? 5.685 0.514 0.814 1.00 96.75 86 LEU A CA 1
ATOM 668 C C . LEU A 1 86 ? 5.273 1.977 1.002 1.00 96.75 86 LEU A C 1
ATOM 670 O O . LEU A 1 86 ? 4.546 2.268 1.942 1.00 96.75 86 LEU A O 1
ATOM 674 N N . GLY A 1 87 ? 5.688 2.877 0.105 1.00 96.69 87 GLY A N 1
ATOM 675 C CA . GLY A 1 87 ? 5.304 4.290 0.172 1.00 96.69 87 GLY A CA 1
ATOM 676 C C . GLY A 1 87 ? 3.792 4.501 0.058 1.00 96.69 87 GLY A C 1
ATOM 677 O O . GLY A 1 87 ? 3.229 5.285 0.811 1.00 96.69 87 GLY A O 1
ATOM 678 N N . ALA A 1 88 ? 3.121 3.749 -0.818 1.00 97.25 88 ALA A N 1
ATOM 679 C CA . ALA A 1 88 ? 1.667 3.811 -0.965 1.00 97.25 88 ALA A CA 1
ATOM 680 C C . ALA A 1 88 ? 0.896 3.281 0.256 1.00 97.25 88 ALA A C 1
ATOM 682 O O . ALA A 1 88 ? -0.271 3.609 0.427 1.00 97.25 88 ALA A O 1
ATOM 683 N N . ILE A 1 89 ? 1.516 2.414 1.059 1.00 97.94 89 ILE A N 1
ATOM 684 C CA . ILE A 1 89 ? 0.937 1.861 2.292 1.00 97.94 89 ILE A CA 1
ATOM 685 C C . ILE A 1 89 ? 1.198 2.777 3.499 1.00 97.94 89 ILE A C 1
ATOM 687 O O . ILE A 1 89 ? 0.419 2.759 4.448 1.00 97.94 89 ILE A O 1
ATOM 691 N N . ASP A 1 90 ? 2.313 3.508 3.488 1.00 97.00 90 ASP A N 1
ATOM 692 C CA . ASP A 1 90 ? 2.780 4.358 4.590 1.00 97.00 90 ASP A CA 1
ATOM 693 C C . ASP A 1 90 ? 2.041 5.706 4.682 1.00 97.00 90 ASP A C 1
ATOM 695 O O . ASP A 1 90 ? 1.829 6.208 5.786 1.00 97.00 90 ASP A O 1
ATOM 699 N N . ILE A 1 91 ? 1.650 6.264 3.528 1.00 89.75 91 ILE A N 1
ATOM 700 C CA . ILE A 1 91 ? 0.869 7.510 3.389 1.00 89.75 91 ILE A CA 1
ATOM 701 C C . ILE A 1 91 ? -0.589 7.301 3.811 1.00 89.75 91 ILE A C 1
ATOM 703 O O . ILE A 1 91 ? -1.101 8.164 4.561 1.00 89.75 91 ILE A O 1
#

Foldseek 3Di:
DAWADWDWDDDPLWIWIWTADPVRDIDIFTQDLQVPPPSDVVLLVVLLVVLCVVRGGDDCVPLVVSLCCSQVVDPDGDDRSNVSNSRRSSD

Radius of gyration: 12.43 Å; chains: 1; bounding box: 31×19×35 Å

pLDDT: mean 92.85, std 8.25, range [60.12, 98.75]

Secondary structure (DSSP, 8-state):
--EEEEEEEEETTEEE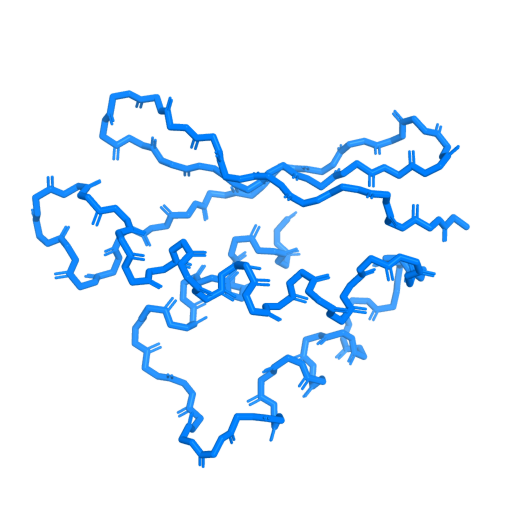EEEEETTS-EEEEE---TT-TTS--HHHHHHHHHHHHHHTTS-TT-HHHHHHHHHHTSSS---HHHHHHHHHHH-

Sequence (91 aa):
MKVTTVTTLSADRFNYVKIETDQGITGVGELHPASGTGGTPFVPRAGVEYCSEYLIGQDPLHIERHWQHMFRRQLFRGGSDMMSALGAIDI

=== Feature glossary ===
Reading guide. The protein is described through the following features:

Foldseek 3Di. A 3Di character summarizes, for each residue, the relative orientation of the Cα frame of its nearest spatial neighbor. Because it encodes fold topology rather than chemistry, 3Di alignments detect remote structural similarity that sequence alignment misses.

Contact-map, Ramachandran, and PAE plots. Plot images: a contact map (which residues are close in 3D, as an N×N binary image), a Ramachandran scatter (backbone torsion angles, revealing secondary-structure composition at a glance), and — for AlphaFold structures — a PAE heatmap (pairwise prediction confidence).

Radius of gyration, Cα contacts, bounding box. Radius of gyration (Rg) is the root-mean-square distance of Cα atoms from their centroid — a single number for overall size and compactness. A globular domain of N residues has Rg ≈ 2.2·N^0.38 Å; an extended or disordered chain has a much larger Rg. The Cα contact count is the number of residue pairs whose Cα atoms are within 8 Å and are more than four positions apart in sequence — a standard proxy for tertiary packing density. The bounding box is the smallest axis-aligned box enclosing all Cα atoms.

Secondary structure (8-state, DSSP). Eight-state secondary structure (DSSP): H is the canonical α-helix, G the tighter 3₁₀-helix, I the wider π-helix; E/B are β-structure, T and S are turns and bends, and '-' is everything else. DSSP derives these from the pattern of main-chain N–H···O=C hydrogen bonds, not from the sequence.

B-factor. B-factor (Debye–Waller factor) reflects atomic displacement in the crystal lattice. It is an experimental observable (units Å²), not a prediction; low values mean the atom is pinned down, high values mean it moves or is heterogeneous across the crystal.

pLDDT. pLDDT is the predicted lDDT-Cα score: AlphaFold's confidence that the local environment of each residue (all inter-atomic distances within 15 Å) is correctly placed. It is a per-residue number between 0 and 100, with higher meaning more reliable.

Nearest PDB structures. Nearest PDB neighbors are the top structural matches found by Foldseek when searching this structure against the entire Protein Data Bank. Each hit reports a TM-score (0 to 1; >0.5 almost always implies the same fold) and an E-value. These are *structural* homologs — they may share no detectable sequence similarity.

Solvent-accessible surface area. Accessible surface area quantifies burial. A residue with SASA near zero is packed into the hydrophobic core; one with SASA >100 Å² sits on the surface. Computed here via the Shrake–Rupley numerical algorithm with a 1.4 Å probe.

Rendered structure images. Structure images are PyMOL renders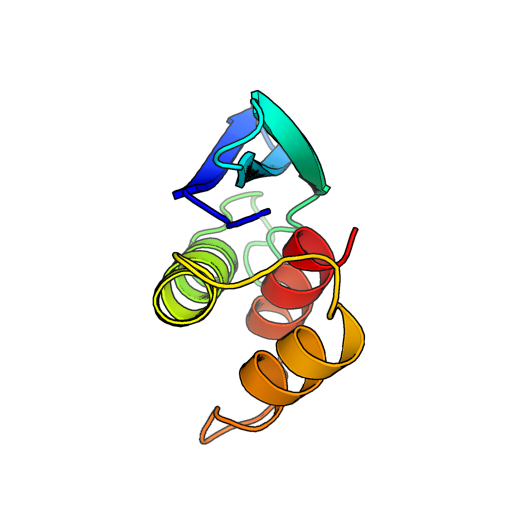 from six orthogonal camera directions. Cartoon representation draws helices as coils and strands as arrows; sticks shows the backbone as bonds; surface shows the solvent-excluded envelope. Rainbow coloring maps sequence position to hue (blue→red, N→C); chain coloring assigns a distinct color per polypeptide.

Backbone torsions (φ/ψ). φ (phi) and ψ (psi) are the two rotatable backbone dihedrals per residue: φ is the C(i-1)–N–Cα–C torsion, ψ is the N–Cα–C–N(i+1) torsion, both in degrees on (−180°, 180°]. α-helical residues cluster near (−60°, −45°); β-strand residues near (−120°, +130°). A Ramachandran plot is simply a scatter of (φ, ψ) for every residue.

Predicted aligned error. Predicted Aligned Error (PAE) is an AlphaFold confidence matrix: entry (i, j) is the expected error in the position of residue j, in ångströms, when the prediction is superimposed on the true structure at residue i. Low PAE within a block of residues means that block is internally rigid and well-predicted; high PAE between two blocks means their relative placement is uncertain even if each block individually is confident.

mmCIF coordinates. Structure coordinates are given as an mmCIF _atom_site loop: one row per atom with element, residue name, chain id, sequence number, and x/y/z position in Å. Only the four main-chain atoms per residue are included here; side chains are omitted to keep the record compact.

InterPro / GO / CATH / organism. Database cross-references. InterPro integrates a dozen domain/family signature databases into unified entries with residue-range hits. GO terms attach function/process/location labels with evidence codes. CATH codes position the fold in a four-level structural taxonomy. Organism is the NCBI-taxonomy species name.

Secondary structure (3-state, P-SEA). SS3 is a coarse helix/strand/coil call (letters a/b/c) made by the P-SEA algorithm from inter-Cα distances and dihedrals. It is less detailed than DSSP but needs only Cα positions.

Sequence. Sequence gives the chain of amino acids in standard one-letter code (A=alanine, C=cysteine, …, Y=tyrosine), read N→C. It is the only feature that is directly encoded by the gene; all structural features are derived from the folded form of this sequence.